Protein AF-A0A8T2YV71-F1 (afdb_monomer_lite)

Organism: Populus deltoides (NCBI:txid3696)

Sequence (72 aa):
FTCANTSCGANQSRLAASVNNISFQTPTRMDILRAYYNQINGVYGDHFPDKPPLFFNFTADSIPLIYETPSK

Structure (mmCIF, N/CA/C/O backbone):
data_AF-A0A8T2YV71-F1
#
_entry.id   AF-A0A8T2YV71-F1
#
loop_
_atom_site.group_PDB
_atom_site.id
_atom_site.type_symbol
_atom_site.label_atom_id
_atom_site.label_alt_id
_atom_site.label_comp_id
_atom_site.label_asym_id
_atom_site.label_entity_id
_atom_site.label_seq_id
_atom_site.pdbx_PDB_ins_code
_atom_site.Cartn_x
_atom_site.Cartn_y
_atom_site.Cartn_z
_atom_site.occupancy
_atom_site.B_iso_or_equiv
_atom_site.auth_seq_id
_atom_site.auth_comp_id
_atom_site.auth_asym_id
_atom_site.auth_atom_id
_atom_site.pdbx_PDB_model_num
ATOM 1 N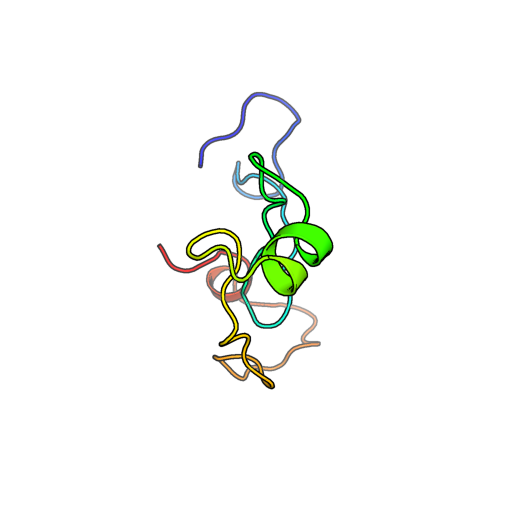 N . PHE A 1 1 ? 10.907 12.863 -0.128 1.00 56.34 1 PHE A N 1
ATOM 2 C CA . PHE A 1 1 ? 11.277 12.501 1.253 1.00 56.34 1 PHE A CA 1
ATOM 3 C C . PHE A 1 1 ? 12.766 12.212 1.278 1.00 56.34 1 PHE A C 1
ATOM 5 O O . PHE A 1 1 ? 13.168 11.150 0.822 1.00 56.34 1 PHE A O 1
ATOM 12 N N . THR A 1 2 ? 13.583 13.183 1.684 1.00 57.34 2 THR A N 1
ATOM 13 C CA . THR A 1 2 ? 15.024 12.968 1.852 1.00 57.34 2 THR A CA 1
ATOM 14 C C . THR A 1 2 ? 15.253 12.116 3.092 1.00 57.34 2 THR A C 1
ATOM 16 O O . THR A 1 2 ? 14.505 12.200 4.067 1.00 57.34 2 THR A O 1
ATOM 19 N N . CYS A 1 3 ? 16.246 11.247 3.024 1.00 65.25 3 CYS A N 1
ATOM 20 C CA . CYS A 1 3 ? 16.575 10.314 4.083 1.00 65.25 3 CYS A CA 1
ATOM 21 C C . CYS A 1 3 ? 18.003 10.604 4.583 1.00 65.25 3 CYS A C 1
ATOM 23 O O . CYS A 1 3 ? 18.846 11.077 3.821 1.00 65.25 3 CYS A O 1
ATOM 25 N N . ALA A 1 4 ? 18.256 10.397 5.880 1.00 69.88 4 ALA A N 1
ATOM 26 C CA . ALA A 1 4 ? 19.546 10.692 6.495 1.00 69.88 4 ALA A CA 1
ATOM 27 C C . ALA A 1 4 ? 20.465 9.461 6.486 1.00 69.88 4 ALA A C 1
ATOM 29 O O . ALA A 1 4 ? 20.074 8.369 6.907 1.00 69.88 4 ALA A O 1
ATOM 30 N N . ASN A 1 5 ? 21.725 9.672 6.106 1.00 71.62 5 ASN A N 1
ATOM 31 C CA . ASN A 1 5 ? 22.803 8.694 6.254 1.00 71.62 5 ASN A CA 1
ATOM 32 C C . ASN A 1 5 ? 22.502 7.350 5.541 1.00 71.62 5 ASN A C 1
ATOM 34 O O . ASN A 1 5 ? 22.084 7.347 4.387 1.00 71.62 5 ASN A O 1
ATOM 38 N N . THR A 1 6 ? 22.701 6.208 6.204 1.00 65.94 6 THR A N 1
ATOM 39 C CA . THR A 1 6 ? 22.579 4.851 5.637 1.00 65.94 6 THR A CA 1
ATOM 40 C C . THR A 1 6 ? 21.147 4.325 5.519 1.00 65.94 6 THR A C 1
ATOM 42 O O . THR A 1 6 ? 20.948 3.185 5.111 1.00 65.94 6 THR A O 1
ATOM 45 N N . SER A 1 7 ? 20.131 5.119 5.869 1.00 70.44 7 SER A N 1
ATOM 46 C CA . SER A 1 7 ? 18.732 4.660 5.851 1.00 70.44 7 SER A CA 1
ATOM 47 C C . SER A 1 7 ? 18.077 4.703 4.458 1.00 70.44 7 SER A C 1
ATOM 49 O O . SER A 1 7 ? 16.868 4.487 4.326 1.00 70.44 7 SER A O 1
ATOM 51 N N . CYS A 1 8 ? 18.866 5.003 3.420 1.00 71.25 8 CYS A N 1
ATOM 52 C CA . CYS A 1 8 ? 18.386 5.316 2.079 1.00 71.25 8 CYS A CA 1
ATOM 53 C C . CYS A 1 8 ? 18.733 4.199 1.092 1.00 71.25 8 CYS A C 1
ATOM 55 O O . CYS A 1 8 ? 19.816 3.621 1.147 1.00 71.25 8 CYS A O 1
ATOM 57 N N . GLY A 1 9 ? 17.804 3.917 0.181 1.00 68.94 9 GLY A N 1
ATOM 58 C CA . GLY A 1 9 ? 18.018 3.043 -0.966 1.00 68.94 9 GLY A CA 1
ATOM 59 C C . GLY A 1 9 ? 18.681 3.780 -2.130 1.00 68.94 9 GLY A C 1
ATOM 60 O O . GLY A 1 9 ? 19.282 4.848 -1.969 1.00 68.94 9 GLY A O 1
ATOM 61 N N . ALA A 1 10 ? 18.531 3.224 -3.333 1.00 69.25 10 ALA A N 1
ATOM 62 C CA . ALA A 1 10 ? 18.986 3.867 -4.561 1.00 69.25 10 ALA A CA 1
ATOM 63 C C . ALA A 1 10 ? 18.458 5.315 -4.672 1.00 69.25 10 ALA A C 1
ATOM 65 O O . ALA A 1 10 ? 17.340 5.637 -4.253 1.00 69.25 10 ALA A O 1
ATOM 66 N N . ASN A 1 11 ? 19.282 6.207 -5.227 1.00 74.25 11 ASN A N 1
ATOM 67 C CA . ASN A 1 11 ? 18.953 7.619 -5.461 1.00 74.25 11 ASN A CA 1
ATOM 68 C C . ASN A 1 11 ? 18.594 8.436 -4.200 1.00 74.25 11 ASN A C 1
ATOM 70 O O . ASN A 1 11 ? 17.809 9.377 -4.285 1.00 74.25 11 ASN A O 1
ATOM 74 N N . GLN A 1 12 ? 19.152 8.096 -3.026 1.00 74.25 12 GLN A N 1
ATOM 75 C CA . GLN A 1 12 ? 18.893 8.792 -1.745 1.00 74.25 12 GLN A CA 1
ATOM 76 C C . GLN A 1 12 ? 17.407 8.792 -1.334 1.00 74.25 12 GLN A C 1
ATOM 78 O O . GLN A 1 12 ? 16.958 9.609 -0.524 1.00 74.25 12 GLN A O 1
ATOM 83 N N . SER A 1 13 ? 16.636 7.862 -1.896 1.00 77.19 13 SER A N 1
ATOM 84 C CA . SER A 1 13 ? 15.226 7.679 -1.582 1.00 77.19 13 SER A CA 1
ATOM 85 C C . SER A 1 13 ? 15.065 6.803 -0.339 1.00 77.19 13 SER A C 1
ATOM 87 O O . SER A 1 13 ? 15.912 5.967 -0.024 1.00 77.19 13 SER A O 1
ATOM 89 N N . ARG A 1 14 ? 13.979 7.000 0.412 1.00 80.31 14 ARG A N 1
ATOM 90 C CA . ARG A 1 14 ? 13.645 6.123 1.538 1.00 80.31 14 ARG A CA 1
ATOM 91 C C . ARG A 1 14 ? 13.006 4.845 1.001 1.00 80.31 14 ARG A C 1
ATOM 93 O O . ARG A 1 14 ? 12.038 4.927 0.251 1.00 80.31 14 ARG A O 1
ATOM 100 N N . LEU A 1 15 ? 13.503 3.691 1.441 1.00 83.56 15 LEU A N 1
ATOM 101 C CA . LEU A 1 15 ? 12.902 2.400 1.109 1.00 83.56 15 LEU A CA 1
ATOM 102 C C . LEU A 1 15 ? 11.476 2.299 1.668 1.00 83.56 15 LEU A C 1
ATOM 104 O O . LEU A 1 15 ? 11.213 2.679 2.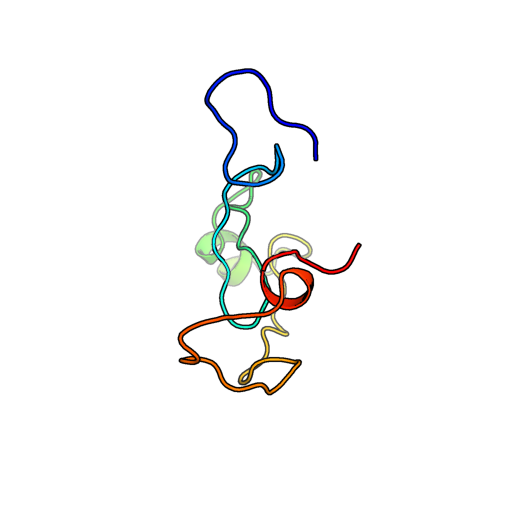814 1.00 83.56 15 LEU A O 1
ATOM 108 N N . ALA A 1 16 ? 10.569 1.771 0.853 1.00 85.69 16 ALA A N 1
ATOM 109 C CA . ALA A 1 16 ? 9.180 1.499 1.197 1.00 85.69 16 ALA A CA 1
ATOM 110 C C . ALA A 1 16 ? 8.671 0.302 0.382 1.00 85.69 16 ALA A C 1
ATOM 112 O O . ALA A 1 16 ? 9.305 -0.114 -0.585 1.00 85.69 16 ALA A O 1
ATOM 113 N N . ALA A 1 17 ? 7.517 -0.232 0.773 1.00 89.00 17 ALA A N 1
ATOM 114 C CA . ALA A 1 17 ? 6.803 -1.265 0.035 1.00 89.00 17 ALA A CA 1
ATOM 115 C C . ALA A 1 17 ? 5.341 -0.846 -0.144 1.00 89.00 17 ALA A C 1
ATOM 117 O O . ALA A 1 17 ? 4.794 -0.112 0.685 1.00 89.00 17 ALA A O 1
ATOM 118 N N . SER A 1 18 ? 4.718 -1.320 -1.219 1.00 91.62 18 SER A N 1
ATOM 119 C CA . SER A 1 18 ? 3.331 -1.010 -1.554 1.00 91.62 18 SER A CA 1
ATOM 120 C C . SER A 1 18 ? 2.604 -2.229 -2.115 1.00 91.62 18 SER A C 1
ATOM 122 O O . SER A 1 18 ? 3.228 -3.184 -2.581 1.00 91.62 18 SER A O 1
ATOM 124 N N . VAL A 1 19 ? 1.273 -2.176 -2.083 1.00 94.12 19 VAL A N 1
ATOM 125 C CA . VAL A 1 19 ? 0.386 -3.087 -2.817 1.00 94.12 19 VAL A CA 1
ATOM 126 C C . VAL A 1 19 ? -0.519 -2.213 -3.680 1.00 94.12 19 VAL A C 1
ATOM 128 O O . VAL A 1 19 ? -1.064 -1.228 -3.187 1.00 94.12 19 VAL A O 1
ATOM 131 N N . ASN A 1 20 ? -0.628 -2.516 -4.977 1.00 93.62 20 ASN A N 1
ATOM 132 C CA . ASN 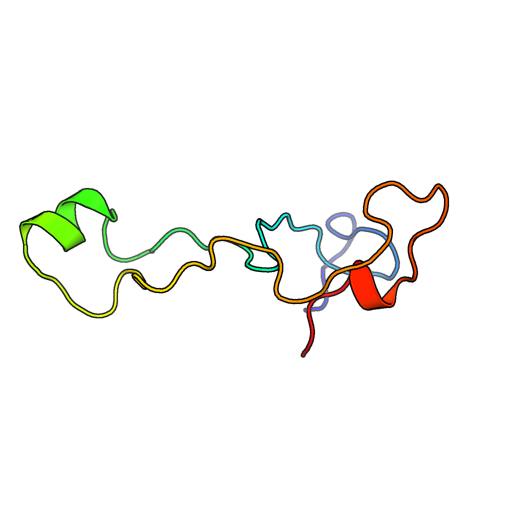A 1 20 ? -1.347 -1.689 -5.960 1.00 93.62 20 ASN A CA 1
ATOM 133 C C . ASN A 1 20 ? -0.942 -0.198 -5.935 1.00 93.62 20 ASN A C 1
ATOM 135 O O . ASN A 1 20 ? -1.778 0.684 -6.116 1.00 93.62 20 ASN A O 1
ATOM 139 N N . ASN A 1 21 ? 0.354 0.077 -5.737 1.00 90.94 21 ASN A N 1
ATOM 140 C CA . ASN A 1 21 ? 0.933 1.425 -5.656 1.00 90.94 21 ASN A CA 1
ATOM 141 C C . ASN A 1 21 ? 0.411 2.277 -4.475 1.00 90.94 21 ASN A C 1
ATOM 143 O O . ASN A 1 21 ? 0.431 3.505 -4.526 1.00 90.94 21 ASN A O 1
ATOM 147 N N . ILE A 1 22 ? -0.042 1.632 -3.393 1.00 91.19 22 ILE A N 1
ATOM 148 C CA . ILE A 1 22 ? -0.393 2.280 -2.123 1.00 91.19 22 ILE A CA 1
ATOM 149 C C . ILE A 1 22 ? 0.507 1.727 -1.012 1.00 91.19 22 ILE A C 1
ATOM 151 O O . ILE A 1 22 ? 0.502 0.529 -0.721 1.00 91.19 22 ILE A O 1
ATOM 155 N N . SER A 1 23 ? 1.288 2.604 -0.381 1.00 91.75 23 SER A N 1
ATOM 156 C CA . SER A 1 23 ? 2.113 2.265 0.784 1.00 91.75 23 SER A CA 1
ATOM 157 C C . SER A 1 23 ? 1.280 2.369 2.060 1.00 91.75 23 SER A C 1
ATOM 159 O O . SER A 1 23 ? 0.800 3.450 2.402 1.00 91.75 23 SER A O 1
ATOM 161 N N . PHE A 1 24 ? 1.107 1.258 2.780 1.00 93.31 24 PHE A N 1
ATOM 162 C CA . PHE A 1 24 ? 0.313 1.241 4.009 1.00 93.31 24 PHE A CA 1
ATOM 163 C C . PHE A 1 24 ? 1.027 1.985 5.146 1.00 93.31 24 PHE A C 1
ATOM 165 O O . PHE A 1 24 ? 2.164 1.666 5.499 1.00 93.31 24 PHE A O 1
ATOM 172 N N . GLN A 1 25 ? 0.337 2.953 5.750 1.00 93.62 25 GLN A N 1
ATOM 173 C CA . GLN A 1 25 ? 0.783 3.634 6.960 1.00 93.62 25 GLN A CA 1
ATOM 174 C C . GLN A 1 25 ? -0.099 3.210 8.131 1.00 93.62 25 GLN A C 1
ATOM 176 O O . GLN A 1 25 ? -1.305 3.450 8.127 1.00 93.62 25 GLN A O 1
ATOM 181 N N . THR A 1 26 ? 0.511 2.612 9.153 1.00 94.62 26 THR A N 1
ATOM 182 C CA . THR A 1 26 ? -0.204 2.206 10.365 1.00 94.62 26 THR A CA 1
ATOM 183 C C . THR A 1 26 ? -0.865 3.421 11.027 1.00 94.62 26 THR A C 1
ATOM 185 O O . THR A 1 26 ? -0.166 4.400 11.316 1.00 94.62 26 THR A O 1
ATOM 188 N N . PRO A 1 27 ? -2.182 3.378 11.303 1.00 95.31 27 PRO A N 1
ATOM 189 C CA . PRO A 1 27 ? -2.858 4.456 12.011 1.00 95.31 27 PRO A CA 1
ATOM 190 C C . PRO A 1 27 ? -2.255 4.681 13.404 1.00 95.31 27 PRO A C 1
ATOM 192 O O . PRO A 1 27 ? -1.943 3.734 14.121 1.00 95.31 27 PRO A O 1
ATOM 195 N N . THR A 1 28 ? -2.111 5.943 13.812 1.00 94.25 28 THR A N 1
ATOM 196 C CA . THR A 1 28 ? -1.486 6.304 15.100 1.00 94.25 28 THR A CA 1
ATOM 197 C C . THR A 1 28 ? -2.483 6.451 16.248 1.00 94.25 28 THR A C 1
ATOM 199 O O . THR A 1 28 ? -2.095 6.373 17.409 1.00 94.25 28 THR A O 1
ATOM 202 N N . ARG A 1 29 ? -3.768 6.682 15.945 1.00 91.75 29 ARG A N 1
ATOM 203 C CA . ARG A 1 29 ? -4.800 6.983 16.951 1.00 91.75 29 ARG A CA 1
ATOM 204 C C . ARG A 1 29 ? -5.444 5.725 17.551 1.00 91.75 29 ARG A C 1
ATOM 206 O O . ARG A 1 29 ? -5.778 5.731 18.731 1.00 91.75 29 ARG A O 1
ATOM 213 N N . MET A 1 30 ? -5.673 4.689 16.742 1.00 94.88 30 MET A N 1
ATOM 214 C CA . MET A 1 30 ? -6.297 3.415 17.137 1.00 94.88 30 MET A CA 1
ATOM 215 C C . MET A 1 30 ? -6.113 2.357 16.042 1.00 94.88 30 MET A C 1
ATOM 217 O O . MET A 1 30 ? -5.804 2.705 14.905 1.00 94.88 30 MET A O 1
ATOM 221 N N . ASP A 1 31 ? -6.340 1.086 16.365 1.00 96.19 31 ASP A N 1
ATOM 222 C CA . ASP A 1 31 ? -6.338 -0.000 15.388 1.00 96.19 31 ASP A CA 1
ATOM 223 C C . ASP A 1 31 ? -7.583 0.023 14.476 1.00 96.19 31 ASP A C 1
ATOM 225 O O . ASP A 1 31 ? -8.646 0.544 14.830 1.00 96.19 31 ASP A O 1
ATOM 229 N N . ILE A 1 32 ? -7.441 -0.563 13.283 1.00 97.06 32 ILE A N 1
ATOM 230 C CA . ILE A 1 32 ? -8.493 -0.593 12.255 1.00 97.06 32 ILE A CA 1
ATOM 231 C C . ILE A 1 32 ? -9.733 -1.340 12.755 1.00 97.06 32 ILE A C 1
ATOM 233 O O . ILE A 1 32 ? -10.853 -0.896 12.510 1.00 97.06 32 ILE A O 1
ATOM 237 N N . LEU A 1 33 ? -9.549 -2.443 13.488 1.00 97.38 33 LEU A N 1
ATOM 238 C CA . LEU A 1 33 ? -10.655 -3.271 13.964 1.00 97.38 33 LEU A CA 1
ATOM 239 C C . LEU A 1 33 ? -11.556 -2.475 14.913 1.00 97.38 33 LEU A C 1
ATOM 241 O O . LEU A 1 33 ? -12.773 -2.427 14.732 1.00 97.38 33 LEU A O 1
ATOM 245 N N . ARG A 1 34 ? -10.965 -1.774 15.882 1.00 97.62 34 ARG A N 1
ATOM 246 C CA . ARG A 1 34 ? -11.687 -0.895 16.803 1.00 97.62 34 ARG A CA 1
ATOM 247 C C . ARG A 1 34 ? -12.38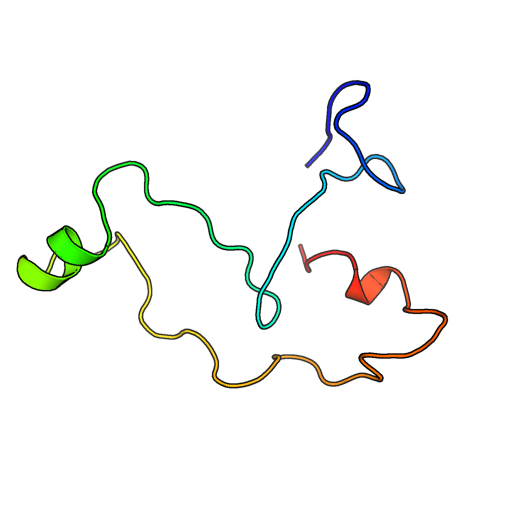4 0.257 16.085 1.00 97.62 34 ARG A C 1
ATOM 249 O O . ARG A 1 34 ? -13.503 0.603 16.467 1.00 97.62 34 ARG A O 1
ATOM 256 N N . ALA A 1 35 ? -11.741 0.864 15.088 1.00 97.50 35 ALA A N 1
ATOM 257 C CA . ALA A 1 35 ? -12.354 1.934 14.304 1.00 97.50 35 ALA A CA 1
ATOM 258 C C . ALA A 1 35 ? -13.568 1.432 13.510 1.00 97.50 35 ALA A C 1
ATOM 260 O O . ALA A 1 35 ? -14.598 2.101 13.491 1.00 97.50 35 ALA A O 1
ATOM 261 N N . TYR A 1 36 ? -13.470 0.236 12.926 1.00 97.44 36 TYR A N 1
ATOM 262 C CA . TYR A 1 36 ? -14.560 -0.429 12.216 1.00 97.44 36 TYR A CA 1
ATOM 263 C C . TYR A 1 36 ? -15.759 -0.709 13.131 1.00 97.44 36 TYR A C 1
ATOM 265 O O . TYR A 1 36 ? -16.861 -0.242 12.852 1.00 97.44 36 TYR A O 1
ATOM 273 N N . TYR A 1 37 ? -15.546 -1.388 14.264 1.00 98.12 37 TYR A N 1
ATOM 274 C CA . TYR A 1 37 ? -16.638 -1.747 15.181 1.00 98.12 37 TYR A CA 1
ATOM 275 C C . TYR A 1 37 ? -17.378 -0.534 15.754 1.00 98.12 37 TYR A C 1
ATOM 277 O O . TYR A 1 37 ? -18.586 -0.596 15.966 1.00 98.12 37 TYR A O 1
ATOM 285 N N . ASN A 1 38 ? -16.664 0.566 15.998 1.00 97.88 38 ASN A N 1
ATOM 286 C CA . ASN A 1 38 ? -17.235 1.784 16.574 1.00 97.88 38 ASN A CA 1
ATOM 287 C C . ASN A 1 38 ? -17.641 2.828 15.518 1.00 97.88 38 ASN A C 1
ATOM 289 O O . ASN A 1 38 ? -17.975 3.948 15.895 1.00 97.88 38 ASN A O 1
ATOM 293 N N . GLN A 1 39 ? -17.580 2.492 14.222 1.00 96.25 39 GLN A N 1
ATOM 294 C CA . GLN A 1 39 ? -17.935 3.384 13.106 1.00 96.25 39 GLN A CA 1
ATOM 295 C C . GLN A 1 39 ? -17.199 4.741 13.156 1.00 96.25 39 GLN A C 1
ATOM 297 O O . GLN A 1 39 ? -17.775 5.805 12.930 1.00 96.25 39 GLN A O 1
ATOM 302 N N . ILE A 1 40 ? -15.904 4.712 13.491 1.00 96.38 40 ILE A N 1
ATOM 303 C CA . ILE A 1 40 ? -15.078 5.918 13.616 1.00 96.38 40 ILE A CA 1
ATOM 304 C C . ILE A 1 40 ? -14.508 6.292 12.247 1.00 96.38 40 ILE A C 1
ATOM 306 O O . ILE A 1 40 ? -13.667 5.587 11.689 1.00 96.38 40 ILE A O 1
ATOM 310 N N . ASN A 1 41 ? -14.917 7.455 11.747 1.00 94.31 41 ASN A N 1
ATOM 311 C CA . ASN A 1 41 ? -14.462 7.987 10.466 1.00 94.31 41 ASN A CA 1
ATOM 312 C C . ASN A 1 41 ? -13.025 8.532 10.529 1.00 94.31 41 ASN A C 1
ATOM 314 O O . ASN A 1 41 ? -12.568 9.024 11.564 1.00 94.31 41 ASN A O 1
ATOM 318 N N . GLY A 1 42 ? -12.324 8.490 9.392 1.00 93.19 42 GLY A N 1
ATOM 319 C CA . GLY A 1 42 ? -11.002 9.109 9.220 1.00 93.19 42 GLY A CA 1
ATOM 320 C C . GLY A 1 42 ? -9.809 8.288 9.726 1.00 93.19 42 GLY A C 1
ATOM 321 O O . GLY A 1 42 ? -8.710 8.828 9.815 1.00 93.19 42 GLY A O 1
ATOM 322 N N . VAL A 1 43 ? -10.001 7.007 10.069 1.00 95.88 43 VAL A N 1
ATOM 323 C CA . VAL A 1 43 ? -8.912 6.104 10.505 1.00 95.88 43 VAL A CA 1
ATOM 324 C C . VAL A 1 43 ? -8.357 5.265 9.351 1.00 95.88 43 VAL A C 1
ATOM 326 O O . VAL A 1 43 ? -7.150 5.048 9.277 1.00 95.88 43 VAL A O 1
ATOM 329 N N . TYR A 1 44 ? -9.224 4.799 8.456 1.00 94.81 44 TYR A N 1
ATOM 330 C CA . TYR A 1 44 ? -8.879 4.012 7.274 1.00 94.81 44 TYR A CA 1
ATOM 331 C C . TYR A 1 44 ? -9.776 4.426 6.101 1.00 94.81 44 TYR A C 1
ATOM 333 O O . TYR A 1 44 ? -10.838 5.014 6.307 1.00 94.81 44 TYR A O 1
ATOM 341 N N . GLY A 1 45 ? -9.329 4.135 4.880 1.00 94.50 45 GLY A N 1
ATOM 342 C CA . GLY A 1 45 ? -10.160 4.194 3.680 1.00 94.50 45 GLY A CA 1
ATOM 343 C C . GLY A 1 45 ? -10.645 2.798 3.296 1.00 94.50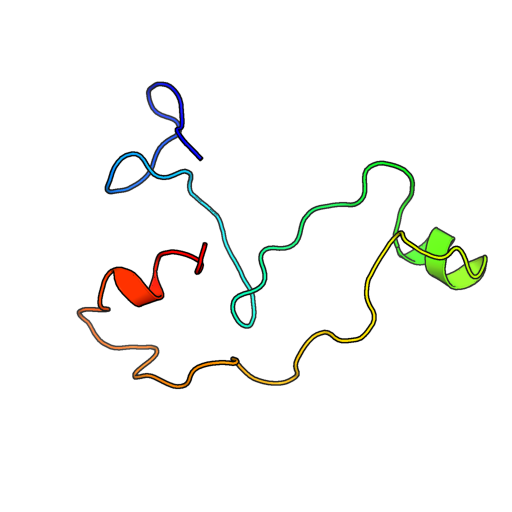 45 GLY A C 1
ATOM 344 O O . GLY A 1 45 ? -9.967 1.807 3.559 1.00 94.50 45 GLY A O 1
ATOM 345 N N . ASP A 1 46 ? -11.805 2.732 2.664 1.00 92.94 46 ASP A N 1
ATOM 346 C CA . ASP A 1 46 ? -12.496 1.518 2.208 1.00 92.94 46 ASP A CA 1
ATOM 347 C C . ASP A 1 46 ? -12.450 1.330 0.678 1.00 92.94 46 ASP A C 1
ATOM 349 O O . ASP A 1 46 ? -12.962 0.349 0.153 1.00 92.94 46 ASP A O 1
ATOM 353 N N . HIS A 1 47 ? -11.772 2.231 -0.039 1.00 94.56 47 HIS A N 1
ATOM 354 C CA . HIS A 1 47 ? -11.641 2.224 -1.501 1.00 94.56 47 HIS A CA 1
ATOM 355 C C . HIS A 1 47 ? -10.269 1.691 -1.964 1.00 94.56 47 HIS A C 1
ATOM 357 O O . HIS A 1 47 ? -9.630 2.275 -2.843 1.00 94.56 47 HIS A O 1
ATOM 363 N N . PHE A 1 48 ? -9.764 0.616 -1.345 1.00 95.25 48 PHE A N 1
ATOM 364 C CA . PHE A 1 48 ? -8.521 -0.015 -1.805 1.00 95.25 48 PHE A CA 1
ATOM 365 C C . PHE A 1 48 ? -8.765 -0.711 -3.158 1.00 95.25 48 PHE A C 1
ATOM 367 O O . PHE A 1 48 ? -9.724 -1.472 -3.270 1.00 95.25 48 PHE A O 1
ATOM 374 N N . PRO A 1 49 ? -7.947 -0.461 -4.195 1.00 96.56 49 PRO A N 1
ATOM 375 C CA . PRO A 1 49 ? -8.227 -0.964 -5.532 1.00 96.56 49 PRO A CA 1
ATOM 376 C C . PRO A 1 49 ? -7.944 -2.466 -5.640 1.00 96.56 49 PRO A C 1
ATOM 378 O O . PRO A 1 49 ? -6.924 -2.950 -5.150 1.00 96.56 49 PRO A O 1
ATOM 381 N N . ASP A 1 50 ? -8.786 -3.187 -6.382 1.00 97.69 50 ASP A N 1
ATOM 382 C CA . ASP A 1 50 ? -8.601 -4.623 -6.658 1.00 97.69 50 ASP A CA 1
ATOM 383 C C . ASP A 1 50 ? -7.415 -4.913 -7.592 1.00 97.69 50 ASP A C 1
ATOM 385 O O . ASP A 1 50 ? -6.905 -6.033 -7.650 1.00 97.69 50 ASP A O 1
ATOM 389 N N . LYS A 1 51 ? -6.986 -3.915 -8.372 1.00 96.50 51 LYS A N 1
ATOM 390 C CA . LYS A 1 51 ? -5.942 -4.038 -9.397 1.00 96.50 51 LYS A CA 1
ATOM 391 C C . LYS A 1 51 ? -4.974 -2.854 -9.346 1.00 96.50 51 LYS A C 1
ATOM 393 O O . LYS A 1 51 ? -5.367 -1.775 -8.897 1.00 96.50 51 LYS A O 1
ATOM 398 N N . PRO A 1 52 ? -3.738 -3.010 -9.853 1.00 93.94 52 PRO A N 1
ATOM 399 C CA . PRO A 1 52 ? -2.814 -1.894 -9.989 1.00 93.94 52 PRO A CA 1
ATOM 400 C C . PRO A 1 52 ? -3.422 -0.774 -10.853 1.00 93.94 52 PRO A C 1
ATOM 402 O O . PRO A 1 52 ? -4.006 -1.072 -11.898 1.00 93.94 52 PRO A O 1
ATOM 405 N N . PRO A 1 53 ? -3.262 0.507 -10.476 1.00 91.19 53 PRO A N 1
ATOM 406 C CA . PRO A 1 53 ? -3.761 1.634 -11.270 1.00 91.19 53 PRO A CA 1
ATOM 407 C C . PRO A 1 53 ? -3.013 1.806 -12.602 1.00 91.19 53 PRO A C 1
ATOM 409 O O . PRO A 1 53 ? -3.507 2.470 -13.509 1.00 91.19 53 PRO A O 1
ATOM 412 N N . LEU A 1 54 ? -1.827 1.201 -12.728 1.00 91.38 54 LEU A N 1
ATOM 413 C CA . LEU A 1 54 ? -1.011 1.194 -13.934 1.00 91.38 54 LEU A CA 1
ATOM 414 C C . LEU A 1 54 ? -0.549 -0.233 -14.239 1.00 91.38 54 LEU A C 1
ATOM 416 O O . LEU A 1 54 ? 0.063 -0.886 -13.395 1.00 91.38 54 LEU A O 1
ATOM 420 N N . PHE A 1 55 ? -0.805 -0.691 -15.463 1.00 93.00 55 PHE A N 1
ATOM 421 C CA . PHE A 1 55 ? -0.300 -1.965 -15.968 1.00 93.00 55 PHE A CA 1
ATOM 422 C C . PHE A 1 55 ? 0.999 -1.750 -16.742 1.00 93.00 55 PHE A C 1
ATOM 424 O O . PHE A 1 55 ? 1.074 -0.900 -17.627 1.00 93.00 55 PHE A O 1
ATOM 431 N N . PHE A 1 56 ? 2.006 -2.551 -16.420 1.00 92.38 56 PHE A N 1
ATOM 432 C CA . PHE A 1 56 ? 3.287 -2.615 -17.115 1.00 92.38 56 PHE A CA 1
ATOM 433 C C . PHE A 1 56 ? 3.816 -4.055 -17.036 1.00 92.38 56 PHE A C 1
ATOM 435 O O . PHE A 1 56 ? 3.162 -4.931 -16.468 1.00 92.38 56 PHE A O 1
ATOM 442 N N . ASN A 1 57 ? 4.988 -4.331 -17.611 1.00 95.25 57 ASN A N 1
ATOM 443 C CA . ASN A 1 57 ? 5.634 -5.627 -17.420 1.00 95.25 57 ASN A CA 1
ATOM 444 C C . ASN A 1 57 ? 6.180 -5.735 -15.984 1.00 95.25 57 ASN A C 1
ATOM 446 O O . ASN A 1 57 ? 7.292 -5.290 -15.706 1.00 95.25 57 ASN A O 1
ATOM 450 N N . PHE A 1 58 ? 5.382 -6.308 -15.080 1.00 92.50 58 PHE A N 1
ATOM 451 C CA . PHE A 1 58 ? 5.673 -6.390 -13.643 1.00 92.50 58 PHE A CA 1
ATOM 452 C C . PHE A 1 58 ? 6.925 -7.205 -13.292 1.00 92.50 58 PHE A C 1
ATOM 454 O O . PHE A 1 58 ? 7.434 -7.082 -12.183 1.00 92.50 58 PHE A O 1
ATOM 461 N N . THR A 1 59 ? 7.406 -8.044 -14.211 1.00 94.88 59 THR A N 1
ATOM 462 C CA . THR A 1 59 ? 8.532 -8.963 -13.988 1.00 94.88 59 THR A CA 1
ATOM 463 C C . THR A 1 59 ? 9.652 -8.763 -15.012 1.00 94.88 59 THR A C 1
ATOM 465 O O . THR A 1 59 ? 10.375 -9.707 -15.313 1.00 94.88 59 THR A O 1
ATOM 468 N N . ALA A 1 60 ? 9.767 -7.573 -15.610 1.00 94.44 60 ALA A N 1
ATOM 469 C CA . ALA A 1 60 ? 10.892 -7.249 -16.485 1.00 94.44 60 ALA A CA 1
ATOM 470 C C . ALA A 1 60 ? 12.215 -7.235 -15.698 1.00 94.44 60 ALA A C 1
ATOM 472 O O . ALA A 1 60 ? 12.246 -6.756 -14.568 1.00 94.44 60 ALA A O 1
ATOM 473 N N . ASP A 1 61 ? 13.314 -7.675 -16.322 1.00 94.25 61 ASP A N 1
ATOM 474 C CA . ASP A 1 61 ? 14.655 -7.622 -15.712 1.00 94.25 61 ASP A CA 1
ATOM 475 C C . ASP A 1 61 ? 15.102 -6.182 -15.403 1.00 94.25 61 ASP A C 1
ATOM 477 O O . ASP A 1 61 ? 15.869 -5.939 -14.473 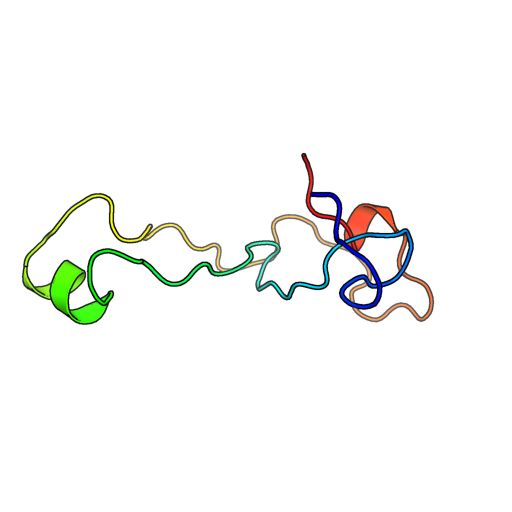1.00 94.25 61 ASP A O 1
ATOM 481 N N . SER A 1 62 ? 14.621 -5.218 -16.193 1.00 92.06 62 SER A N 1
ATOM 482 C CA . SER A 1 62 ? 14.853 -3.789 -16.007 1.00 92.06 62 SER A CA 1
ATOM 483 C C . SER A 1 62 ? 13.526 -3.032 -15.968 1.00 92.06 62 SER A C 1
ATOM 485 O O . SER A 1 62 ? 12.797 -2.932 -16.958 1.00 92.06 62 SER A O 1
ATOM 487 N N . ILE A 1 63 ? 13.208 -2.485 -14.796 1.00 88.25 63 ILE A N 1
ATOM 488 C CA . ILE A 1 63 ? 12.014 -1.672 -14.571 1.00 88.25 63 ILE A CA 1
ATOM 489 C C . ILE A 1 63 ? 12.422 -0.191 -14.643 1.00 88.25 63 ILE A C 1
ATOM 491 O O . ILE A 1 63 ? 13.395 0.215 -14.007 1.00 88.25 63 ILE A O 1
ATOM 495 N N . PRO A 1 64 ? 11.720 0.647 -15.427 1.00 87.62 64 PRO A N 1
ATOM 496 C CA . PRO A 1 64 ? 11.944 2.088 -15.418 1.00 87.62 64 PRO A CA 1
ATOM 497 C C . PRO A 1 64 ? 11.786 2.689 -14.015 1.00 87.62 64 PRO A C 1
ATOM 499 O O . PRO A 1 64 ? 10.775 2.458 -13.357 1.00 87.62 64 PRO A O 1
ATOM 502 N N . LEU A 1 65 ? 12.723 3.553 -13.606 1.00 82.44 65 LEU A N 1
ATOM 503 C CA . LEU A 1 65 ? 12.728 4.203 -12.283 1.00 82.44 65 LEU A CA 1
ATOM 504 C C . LEU A 1 65 ? 11.398 4.902 -11.937 1.00 82.44 65 LEU A C 1
ATOM 506 O O . LEU A 1 65 ? 10.995 4.945 -10.779 1.00 82.44 65 LEU A O 1
ATOM 510 N N . ILE A 1 66 ? 10.685 5.414 -12.945 1.00 83.75 66 ILE A N 1
ATOM 511 C CA . ILE A 1 66 ? 9.370 6.052 -12.785 1.00 83.75 66 ILE A CA 1
ATOM 512 C C . ILE A 1 66 ? 8.297 5.117 -12.198 1.00 83.75 66 ILE A C 1
ATOM 514 O O . ILE A 1 66 ? 7.346 5.607 -11.597 1.00 83.75 66 ILE A O 1
ATOM 518 N N . TYR A 1 67 ? 8.439 3.797 -12.343 1.00 85.38 67 TYR A N 1
ATOM 519 C CA . TYR A 1 67 ? 7.537 2.808 -11.739 1.00 85.38 67 TYR A CA 1
ATOM 520 C C . TYR A 1 67 ? 7.993 2.356 -10.347 1.00 85.38 67 TYR A C 1
ATOM 522 O O . TYR A 1 67 ? 7.214 1.749 -9.619 1.00 85.38 67 TYR A O 1
ATOM 530 N N . GLU A 1 68 ? 9.235 2.661 -9.966 1.00 78.25 68 GLU A N 1
ATOM 531 C CA . GLU A 1 68 ? 9.787 2.355 -8.641 1.00 78.25 68 GLU A CA 1
ATOM 532 C C . GLU A 1 68 ? 9.524 3.478 -7.630 1.00 78.25 68 GLU A C 1
ATOM 534 O O . GLU A 1 68 ? 9.512 3.258 -6.418 1.00 78.25 68 GLU A O 1
ATOM 539 N N . THR A 1 69 ? 9.309 4.700 -8.120 1.00 72.94 69 THR A N 1
ATOM 540 C CA . THR A 1 69 ? 9.007 5.869 -7.294 1.00 72.94 69 THR A CA 1
ATOM 541 C C . THR A 1 69 ? 7.517 6.204 -7.324 1.00 72.94 69 THR A C 1
ATOM 543 O O . THR A 1 69 ? 6.967 6.348 -8.417 1.00 72.94 69 THR A O 1
ATOM 546 N N . PRO A 1 70 ? 6.862 6.422 -6.168 1.00 64.38 70 PRO A N 1
ATOM 547 C CA . PRO A 1 70 ? 5.488 6.913 -6.138 1.00 64.38 70 PRO A CA 1
ATOM 548 C C . PRO A 1 70 ? 5.368 8.249 -6.878 1.00 64.38 70 PRO A C 1
ATOM 550 O O . PRO A 1 70 ? 6.262 9.097 -6.785 1.00 64.38 70 PRO A O 1
ATOM 553 N N . SER A 1 71 ? 4.249 8.462 -7.571 1.00 60.31 71 SER A N 1
ATOM 554 C CA . SER A 1 71 ? 3.914 9.779 -8.116 1.00 60.31 71 SER A CA 1
ATOM 555 C C . SER A 1 71 ? 3.825 10.806 -6.983 1.00 60.31 71 SER A C 1
ATOM 557 O O . SER A 1 71 ? 3.337 10.487 -5.897 1.00 60.31 71 SER A O 1
ATOM 559 N N . LYS A 1 72 ? 4.323 12.019 -7.237 1.00 52.31 72 LYS A N 1
ATOM 560 C CA . LYS A 1 72 ? 4.300 13.126 -6.274 1.00 52.31 72 LYS A CA 1
ATOM 561 C C . LYS A 1 72 ? 2.886 13.647 -6.034 1.00 52.31 72 LYS A C 1
ATOM 563 O O . LYS A 1 72 ? 2.114 13.675 -7.015 1.00 52.31 72 LYS A O 1
#

Foldseek 3Di:
DADDDPQADPPRHHDFDDDLLDTDDAFDPDHPVVCVVVVPPDRDDPCDDPHRPDDDDPPDPDDPVVVVDRDD

Secondary structure (DSSP, 8-state):
-B--GGGB-GGGBBP---BTTB-----SSS-HHHHHHTT-TTS--S---SS-SS---TT-SS--HHHHSPP-

Radius of gyration: 16.02 Å; chains: 1; bounding box: 41×22×35 Å

pLDDT: mean 86.67, std 12.01, range [52.31, 98.12]